Protein AF-A0A536VJN3-F1 (afdb_monomer_lite)

pLDDT: mean 84.65, std 16.19, range [40.0, 97.12]

Secondary structure (DSSP, 8-state):
--TT-EEEEEEE-TTS-EEE-B-TTS-B-EES-HHHHHHHHHHH-HHHHHHHTTT----EEEEEE---TT-SPPPS--

Foldseek 3Di:
DDQPKKKFKWFADPVRDIDADADPVRHGDIDSDPVVRVVVQCVVCVPLVVVVVVVDDNGMDMDIDDDDPPPPDDDPDD

Sequence (78 aa):
MSKDQKFKIEVEDDKGVWHDERGPDGAPLIFDDEGAARAKLAEIYPVLVQMERYGGGKRTRVIRVLVDEDDWPTRPGS

Structure (mmCIF, N/CA/C/O backbone):
data_AF-A0A536VJN3-F1
#
_entry.id   AF-A0A536VJN3-F1
#
loop_
_atom_site.group_PDB
_atom_site.id
_atom_site.type_symbol
_atom_site.label_atom_id
_atom_site.label_alt_id
_atom_site.label_comp_id
_atom_site.label_asym_id
_atom_site.label_entity_id
_atom_site.label_seq_id
_atom_site.pdbx_PDB_ins_code
_atom_site.Cartn_x
_atom_site.Cartn_y
_atom_site.Cartn_z
_atom_site.occupancy
_atom_site.B_iso_or_equiv
_atom_site.auth_seq_id
_atom_site.auth_comp_id
_atom_site.auth_asym_id
_atom_site.auth_atom_id
_atom_site.pdbx_PDB_model_num
ATOM 1 N N . MET A 1 1 ? 21.420 2.336 -3.037 1.00 49.44 1 MET A N 1
ATOM 2 C CA . MET A 1 1 ? 20.121 1.640 -3.150 1.00 49.44 1 MET A CA 1
ATOM 3 C C . MET A 1 1 ? 20.234 0.709 -4.340 1.00 49.44 1 MET A C 1
ATOM 5 O O . MET A 1 1 ? 20.720 1.166 -5.369 1.00 49.44 1 MET A O 1
ATOM 9 N N . SER A 1 2 ? 19.944 -0.583 -4.161 1.00 53.62 2 SER A N 1
ATOM 10 C CA . SER A 1 2 ? 20.062 -1.565 -5.247 1.00 53.62 2 SER A CA 1
ATOM 11 C C . SER A 1 2 ? 19.059 -1.224 -6.349 1.00 53.62 2 SER A C 1
ATOM 13 O O . SER A 1 2 ? 17.952 -0.791 -6.032 1.00 53.62 2 SER A O 1
ATOM 15 N N . LYS A 1 3 ? 19.448 -1.374 -7.618 1.00 58.62 3 LYS A N 1
ATOM 16 C CA . LYS A 1 3 ? 18.631 -0.984 -8.783 1.00 58.62 3 LYS A CA 1
ATOM 17 C C . LYS A 1 3 ? 17.337 -1.798 -8.936 1.00 58.62 3 LYS A C 1
ATOM 19 O O . LYS A 1 3 ? 16.481 -1.388 -9.707 1.00 58.62 3 LYS A O 1
ATOM 24 N N . ASP A 1 4 ? 17.175 -2.860 -8.146 1.00 74.81 4 ASP A N 1
ATOM 25 C CA . ASP A 1 4 ? 16.081 -3.831 -8.265 1.00 74.81 4 ASP A CA 1
ATOM 26 C C . ASP A 1 4 ? 15.135 -3.845 -7.050 1.00 74.81 4 ASP A C 1
ATOM 28 O O . ASP A 1 4 ? 14.319 -4.752 -6.891 1.00 74.81 4 ASP A O 1
ATOM 32 N N . GLN A 1 5 ? 15.229 -2.850 -6.157 1.00 88.12 5 GLN A N 1
ATOM 33 C CA . GLN A 1 5 ? 14.357 -2.798 -4.983 1.00 88.12 5 GLN A CA 1
ATOM 34 C C . GLN A 1 5 ? 12.920 -2.456 -5.389 1.00 88.12 5 GLN A C 1
ATOM 36 O O . GLN A 1 5 ? 12.614 -1.316 -5.725 1.00 88.12 5 GLN A O 1
ATOM 41 N N . LYS A 1 6 ? 12.021 -3.433 -5.263 1.00 92.62 6 LYS A N 1
ATOM 42 C CA . LYS A 1 6 ? 10.579 -3.232 -5.426 1.00 92.62 6 LYS A CA 1
ATOM 43 C C . LYS A 1 6 ? 9.888 -3.016 -4.082 1.00 92.62 6 LYS A C 1
ATOM 45 O O . LYS A 1 6 ? 10.362 -3.474 -3.039 1.00 92.62 6 LYS A O 1
ATOM 50 N N . PHE A 1 7 ? 8.746 -2.348 -4.115 1.00 94.81 7 PHE A N 1
ATOM 51 C CA . PHE A 1 7 ? 7.881 -2.096 -2.968 1.00 94.81 7 PHE A CA 1
ATOM 52 C C . PHE A 1 7 ? 6.465 -2.555 -3.276 1.00 94.81 7 PHE A C 1
ATOM 54 O O . PHE A 1 7 ? 6.025 -2.461 -4.418 1.00 94.81 7 PHE A O 1
ATOM 61 N N . LYS A 1 8 ? 5.741 -3.010 -2.259 1.00 95.88 8 LYS A N 1
ATOM 62 C CA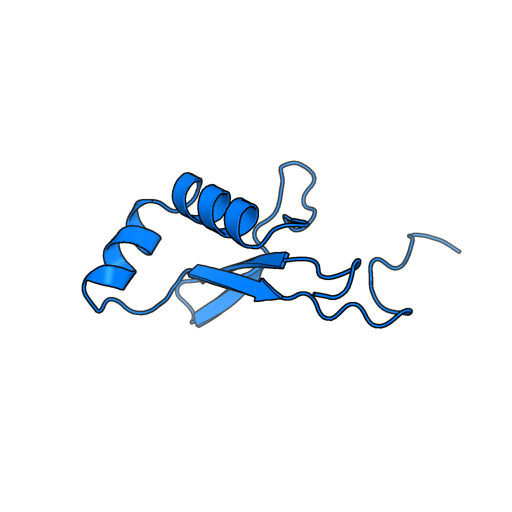 . LYS A 1 8 ? 4.318 -3.337 -2.370 1.00 95.88 8 LYS A CA 1
ATOM 63 C C . LYS A 1 8 ? 3.536 -2.815 -1.177 1.00 95.88 8 LYS A C 1
ATOM 65 O O . LYS A 1 8 ? 4.120 -2.473 -0.143 1.00 95.88 8 LYS A O 1
ATOM 70 N N . ILE A 1 9 ? 2.223 -2.744 -1.345 1.00 97.06 9 ILE A N 1
ATOM 71 C CA . ILE A 1 9 ? 1.280 -2.333 -0.308 1.00 97.06 9 ILE A CA 1
ATOM 72 C C . ILE A 1 9 ? 0.638 -3.584 0.286 1.00 97.06 9 ILE A C 1
ATOM 74 O O . ILE A 1 9 ? 0.180 -4.448 -0.456 1.00 97.06 9 ILE A O 1
ATOM 78 N N . GLU A 1 10 ? 0.580 -3.652 1.612 1.00 97.12 10 GLU A N 1
ATOM 79 C CA . GLU A 1 10 ? -0.179 -4.670 2.335 1.00 97.12 10 GLU A CA 1
ATOM 80 C C . GLU A 1 10 ? -1.138 -4.019 3.334 1.00 97.12 10 GLU A C 1
ATOM 82 O O . GLU A 1 10 ? -0.837 -2.975 3.930 1.00 97.12 10 GLU A O 1
ATOM 87 N N . VAL A 1 11 ? -2.287 -4.660 3.526 1.00 95.62 11 VAL A N 1
ATOM 88 C CA . VAL A 1 11 ? -3.376 -4.192 4.387 1.00 95.62 11 VAL A CA 1
ATOM 89 C C . VAL A 1 11 ? -3.812 -5.322 5.309 1.00 95.62 11 VAL A C 1
ATOM 91 O O . VAL A 1 11 ? -3.865 -6.481 4.902 1.00 95.62 11 VAL A O 1
ATOM 94 N N . GLU A 1 12 ? -4.103 -4.979 6.558 1.00 95.69 12 GLU A N 1
ATOM 95 C CA . GLU A 1 12 ? -4.575 -5.908 7.579 1.00 95.69 12 GLU A CA 1
ATOM 96 C C . GLU A 1 12 ? -6.108 -5.936 7.630 1.00 95.69 12 GLU A C 1
ATOM 98 O O . GLU A 1 12 ? -6.762 -4.907 7.852 1.00 95.69 12 GLU A O 1
ATOM 103 N N . ASP A 1 13 ? -6.693 -7.119 7.457 1.00 91.94 13 ASP A N 1
ATOM 104 C CA . ASP A 1 13 ? -8.131 -7.327 7.612 1.00 91.94 13 ASP A CA 1
ATOM 105 C C . ASP A 1 13 ? -8.572 -7.312 9.090 1.00 91.94 13 ASP A C 1
ATOM 107 O O . ASP A 1 13 ? -7.772 -7.181 10.015 1.00 91.94 13 ASP A O 1
ATOM 111 N N . ASP A 1 14 ? -9.878 -7.415 9.341 1.00 90.56 14 ASP A N 1
ATOM 112 C CA . ASP A 1 14 ? -10.423 -7.362 10.708 1.00 90.56 14 ASP A CA 1
ATOM 113 C C . ASP A 1 14 ? -10.069 -8.594 11.566 1.00 90.56 14 ASP A C 1
ATOM 115 O O . ASP A 1 14 ? -10.383 -8.632 12.756 1.00 90.56 14 ASP A O 1
ATOM 119 N N . LYS A 1 15 ? -9.425 -9.610 10.980 1.00 93.19 15 LYS A N 1
ATOM 120 C CA . LYS A 1 15 ? -8.934 -10.810 11.670 1.00 93.19 15 LYS A CA 1
ATOM 121 C C . LYS A 1 15 ? -7.434 -10.737 11.962 1.00 93.19 15 LYS A C 1
ATOM 123 O O . LYS A 1 15 ? -6.889 -11.693 12.512 1.00 93.19 15 LYS A O 1
ATOM 128 N N . GLY A 1 16 ? -6.776 -9.634 11.607 1.00 92.75 16 GLY A N 1
ATOM 129 C CA . GLY A 1 16 ? -5.337 -9.460 11.779 1.00 92.75 16 GLY A CA 1
ATOM 130 C C . GLY A 1 16 ? -4.495 -10.125 10.686 1.00 92.75 16 GLY A C 1
ATOM 131 O O . GLY A 1 16 ? -3.304 -10.372 10.884 1.00 92.75 16 GLY A O 1
ATOM 132 N N .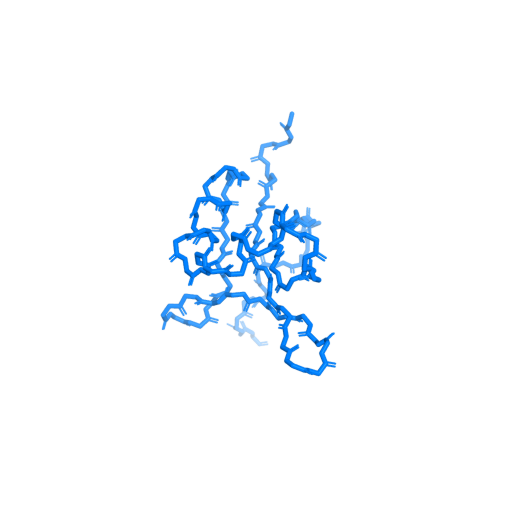 VAL A 1 17 ? -5.099 -10.483 9.546 1.00 95.00 17 VAL A N 1
ATOM 133 C CA . VAL A 1 17 ? -4.383 -11.121 8.434 1.00 95.00 17 VAL A CA 1
ATOM 134 C C . VAL A 1 17 ? -3.976 -10.064 7.415 1.00 95.00 17 VAL A C 1
ATOM 136 O O . VAL A 1 17 ? -4.792 -9.252 6.981 1.00 95.00 17 VAL A O 1
ATOM 139 N N . TRP A 1 18 ? -2.700 -10.085 7.032 1.00 95.81 18 TRP A N 1
ATOM 140 C CA . TRP A 1 18 ? -2.121 -9.165 6.058 1.00 95.81 18 TRP A CA 1
ATOM 141 C C . TRP A 1 18 ? -2.229 -9.726 4.644 1.00 95.81 18 TRP A C 1
ATOM 143 O O . TRP A 1 18 ? -1.836 -10.869 4.406 1.00 95.81 18 TRP A O 1
ATOM 153 N N . HIS A 1 19 ? -2.697 -8.903 3.709 1.00 94.94 19 HIS A N 1
ATOM 154 C CA . HIS A 1 19 ? -2.833 -9.264 2.298 1.00 94.94 19 HIS A CA 1
ATOM 155 C C . HIS A 1 19 ? -2.266 -8.171 1.398 1.00 94.94 19 HIS A C 1
ATOM 157 O O . HIS A 1 19 ? -2.287 -6.994 1.760 1.00 94.94 19 HIS A O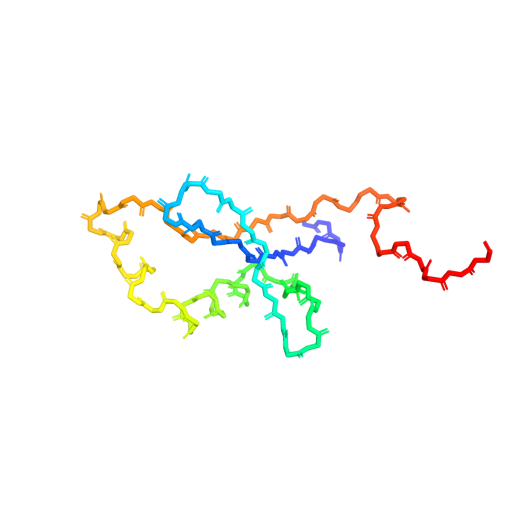 1
ATOM 163 N N . ASP A 1 20 ? -1.798 -8.569 0.217 1.00 96.25 20 ASP A N 1
ATOM 164 C CA . ASP A 1 20 ? -1.356 -7.637 -0.819 1.00 96.25 20 ASP A CA 1
ATOM 165 C C . ASP A 1 20 ? -2.525 -6.832 -1.370 1.00 96.25 20 ASP A C 1
ATOM 167 O O . ASP A 1 20 ? -3.547 -7.406 -1.758 1.00 96.25 20 ASP A O 1
ATOM 171 N N . GLU A 1 21 ? -2.328 -5.522 -1.495 1.00 96.25 21 GLU A N 1
ATOM 172 C CA . GLU A 1 21 ? -3.246 -4.688 -2.257 1.00 96.25 21 GLU A CA 1
ATOM 173 C C . GLU A 1 21 ? -3.079 -4.975 -3.747 1.00 96.25 21 GLU A C 1
ATOM 175 O O . GLU A 1 21 ? -1.955 -5.021 -4.260 1.00 96.25 21 GLU A O 1
ATOM 180 N N . ARG A 1 22 ? -4.195 -5.189 -4.447 1.00 95.31 22 ARG A N 1
ATOM 181 C CA . ARG A 1 22 ? -4.204 -5.680 -5.830 1.00 95.31 22 ARG A CA 1
ATOM 182 C C . ARG A 1 22 ? -4.792 -4.660 -6.794 1.00 95.31 22 ARG A C 1
ATOM 184 O O . ARG A 1 22 ? -5.715 -3.922 -6.466 1.00 95.31 22 ARG A O 1
ATOM 191 N N . GLY A 1 23 ? -4.246 -4.637 -8.004 1.00 91.31 23 GLY A N 1
ATOM 192 C CA . GLY A 1 23 ? -4.770 -3.860 -9.114 1.00 91.31 23 GLY A CA 1
ATOM 193 C C . GLY A 1 23 ? -6.049 -4.462 -9.709 1.00 91.31 23 GLY A C 1
ATOM 194 O O . GLY A 1 23 ? -6.488 -5.545 -9.313 1.00 91.31 23 GLY A O 1
ATOM 195 N N . PRO A 1 24 ? -6.649 -3.784 -10.704 1.00 91.50 24 PRO A N 1
ATOM 196 C CA . PRO A 1 24 ? -7.850 -4.263 -11.396 1.00 91.50 24 PRO A CA 1
ATOM 197 C C . PRO A 1 24 ? -7.675 -5.615 -12.106 1.00 91.50 24 PRO A C 1
ATOM 199 O O . PRO A 1 24 ? -8.655 -6.302 -12.377 1.00 91.50 24 PRO A O 1
ATOM 202 N N . ASP A 1 25 ? -6.435 -5.987 -12.417 1.00 91.19 25 ASP A N 1
ATOM 203 C CA . ASP A 1 25 ? -6.032 -7.265 -13.011 1.00 91.19 25 ASP A CA 1
ATOM 204 C C . ASP A 1 25 ? -5.852 -8.388 -11.973 1.00 91.19 25 ASP A C 1
ATOM 206 O O . ASP A 1 25 ? -5.555 -9.528 -12.328 1.00 91.19 25 ASP A O 1
ATOM 210 N N . GLY A 1 26 ? -6.027 -8.080 -10.685 1.00 91.75 26 GLY A N 1
ATOM 2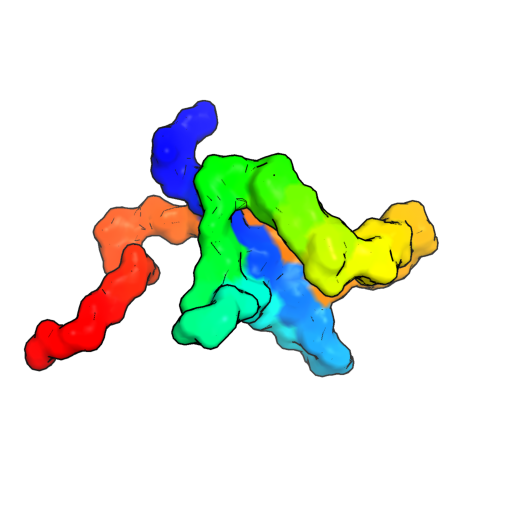11 C CA . GLY A 1 26 ? -5.811 -9.005 -9.581 1.00 91.75 26 GLY A CA 1
ATOM 212 C C . GLY A 1 26 ? -4.339 -9.222 -9.227 1.00 91.75 26 GLY A C 1
ATOM 213 O O . GLY A 1 26 ? -4.061 -10.000 -8.312 1.00 91.75 26 GLY A O 1
ATOM 214 N N . ALA A 1 27 ? -3.388 -8.555 -9.886 1.00 91.50 27 ALA A N 1
ATOM 215 C CA . ALA A 1 27 ? -1.974 -8.626 -9.529 1.00 91.50 27 ALA A CA 1
ATOM 216 C C . ALA A 1 27 ? -1.660 -7.686 -8.348 1.00 91.50 27 ALA A C 1
ATOM 218 O O . ALA A 1 27 ? -2.288 -6.633 -8.230 1.00 91.50 27 ALA A O 1
ATOM 219 N N . PRO A 1 28 ? -0.706 -8.022 -7.458 1.00 93.94 28 PRO A N 1
ATOM 220 C CA . PRO A 1 28 ? -0.256 -7.098 -6.418 1.00 93.94 28 PRO A CA 1
ATOM 221 C C . PRO A 1 28 ? 0.231 -5.766 -7.000 1.00 93.94 28 PRO A C 1
ATOM 223 O O . PRO A 1 28 ? 0.917 -5.741 -8.022 1.00 93.94 28 PRO A O 1
ATOM 226 N N . LEU A 1 29 ? -0.073 -4.659 -6.326 1.00 94.19 29 LEU A N 1
ATOM 227 C CA . LEU A 1 29 ? 0.464 -3.347 -6.674 1.00 94.19 29 LEU A CA 1
ATOM 228 C C . LEU A 1 29 ? 1.947 -3.277 -6.293 1.00 94.19 29 LEU A C 1
ATOM 230 O O . LEU A 1 29 ? 2.294 -3.209 -5.111 1.00 94.19 29 LEU A O 1
ATOM 234 N N . ILE A 1 30 ? 2.813 -3.276 -7.309 1.00 94.12 30 ILE A N 1
ATOM 235 C CA . ILE A 1 30 ? 4.270 -3.204 -7.169 1.00 94.12 30 ILE A CA 1
ATOM 236 C C . ILE A 1 30 ? 4.790 -1.852 -7.671 1.00 94.12 30 ILE A C 1
ATOM 238 O O . ILE A 1 30 ? 4.373 -1.362 -8.718 1.00 94.12 30 ILE A O 1
ATOM 242 N N . PHE A 1 31 ? 5.743 -1.274 -6.943 1.00 94.25 31 PHE A N 1
ATOM 243 C CA . PHE A 1 31 ? 6.342 0.029 -7.221 1.00 94.25 31 PHE A CA 1
ATOM 244 C C . PHE A 1 31 ? 7.870 -0.050 -7.203 1.00 94.25 31 PHE A C 1
ATOM 246 O O . PHE A 1 31 ? 8.453 -0.822 -6.445 1.00 94.25 31 PHE A O 1
ATOM 253 N N . ASP A 1 32 ? 8.513 0.797 -8.001 1.00 93.44 32 ASP A N 1
ATOM 254 C CA . ASP A 1 32 ? 9.972 0.988 -8.018 1.00 93.44 32 ASP A CA 1
ATOM 255 C C . ASP A 1 32 ? 10.470 1.999 -6.978 1.00 93.44 32 ASP A C 1
ATOM 257 O O . ASP A 1 32 ? 11.657 2.057 -6.665 1.00 93.44 32 ASP A O 1
ATOM 261 N N . ASP A 1 33 ? 9.559 2.805 -6.437 1.00 93.44 33 ASP A N 1
ATOM 262 C CA . ASP A 1 33 ? 9.862 3.874 -5.495 1.00 93.44 33 ASP A CA 1
ATOM 263 C C . ASP A 1 33 ? 8.983 3.754 -4.247 1.00 93.44 33 ASP A C 1
ATOM 265 O O . ASP A 1 33 ? 7.760 3.595 -4.328 1.00 93.44 33 ASP A O 1
ATOM 269 N N . GLU A 1 34 ? 9.608 3.850 -3.072 1.00 95.31 34 GLU A N 1
ATOM 270 C CA . GLU A 1 34 ? 8.894 3.779 -1.795 1.00 95.31 34 GLU A CA 1
ATOM 271 C C . GLU A 1 34 ? 7.934 4.966 -1.638 1.00 95.31 34 GLU A C 1
ATOM 273 O O . GLU A 1 34 ? 6.838 4.813 -1.097 1.00 95.31 34 GLU A O 1
ATOM 278 N N . GLY A 1 35 ? 8.327 6.147 -2.125 1.00 96.25 35 GLY A N 1
ATOM 279 C CA . GLY A 1 35 ? 7.501 7.351 -2.110 1.00 96.25 35 GLY A CA 1
ATOM 280 C C . GLY A 1 35 ? 6.229 7.177 -2.935 1.00 96.25 35 GLY A C 1
ATOM 281 O O . GLY A 1 35 ? 5.144 7.486 -2.444 1.00 96.25 35 GLY A O 1
ATOM 282 N N . ALA A 1 36 ? 6.338 6.605 -4.135 1.00 96.38 36 ALA A N 1
ATOM 283 C CA . ALA A 1 36 ? 5.208 6.274 -4.996 1.00 96.38 36 ALA A CA 1
ATOM 284 C C . ALA A 1 36 ? 4.263 5.259 -4.333 1.00 96.38 36 ALA A C 1
ATOM 286 O O . ALA A 1 36 ? 3.050 5.477 -4.315 1.00 96.38 36 ALA A O 1
ATOM 287 N N . ALA A 1 37 ? 4.803 4.205 -3.711 1.00 96.81 37 ALA A N 1
ATOM 288 C CA . ALA A 1 37 ? 4.002 3.239 -2.958 1.00 96.81 37 ALA A CA 1
ATOM 289 C C . ALA A 1 37 ? 3.267 3.899 -1.777 1.00 96.81 37 ALA A C 1
ATOM 291 O O . ALA A 1 37 ? 2.080 3.658 -1.563 1.00 96.81 37 ALA A O 1
ATOM 292 N N . ARG A 1 38 ? 3.944 4.778 -1.025 1.00 96.38 38 ARG A N 1
ATOM 293 C CA . ARG A 1 38 ? 3.343 5.521 0.098 1.00 96.38 38 ARG A CA 1
ATOM 294 C C . ARG A 1 38 ? 2.283 6.517 -0.364 1.00 96.38 38 ARG A C 1
ATOM 296 O O . ARG A 1 38 ? 1.256 6.649 0.297 1.00 96.38 38 ARG A O 1
ATOM 303 N N . ALA A 1 39 ? 2.513 7.199 -1.484 1.00 97.00 39 ALA A N 1
ATOM 304 C CA . ALA A 1 39 ? 1.542 8.109 -2.077 1.00 97.00 39 ALA A CA 1
ATOM 305 C C . ALA A 1 39 ? 0.282 7.350 -2.509 1.00 97.00 39 ALA A C 1
ATOM 307 O O . ALA A 1 39 ? -0.823 7.757 -2.156 1.00 97.00 39 ALA A O 1
ATOM 308 N N . LYS A 1 40 ? 0.443 6.200 -3.179 1.00 97.06 40 LYS A N 1
ATOM 309 C CA . LYS A 1 40 ? -0.690 5.361 -3.577 1.00 97.06 40 LYS A CA 1
ATOM 310 C C . LYS A 1 40 ? -1.426 4.773 -2.372 1.00 97.06 40 LYS A C 1
ATOM 312 O O . LYS A 1 40 ? -2.652 4.751 -2.365 1.00 97.06 40 LYS A O 1
ATOM 317 N N . LEU A 1 41 ? -0.708 4.375 -1.320 1.00 96.44 41 LEU A N 1
ATOM 318 C CA . LEU A 1 41 ? -1.320 3.923 -0.069 1.00 96.44 41 LEU A CA 1
ATOM 319 C C . LEU A 1 41 ? -2.205 5.012 0.564 1.00 96.44 41 LEU A C 1
ATOM 321 O O . LEU A 1 41 ? -3.318 4.720 0.991 1.00 96.44 41 LEU A O 1
ATOM 325 N N . ALA A 1 42 ? -1.742 6.265 0.588 1.00 95.81 42 ALA A N 1
ATOM 326 C CA . ALA A 1 42 ? -2.521 7.396 1.096 1.00 95.81 42 ALA A CA 1
ATOM 327 C C . ALA A 1 42 ? -3.728 7.750 0.209 1.00 95.81 42 ALA A C 1
ATOM 329 O O . ALA A 1 42 ? -4.721 8.266 0.716 1.00 95.81 42 ALA A O 1
ATOM 330 N N . GLU A 1 43 ? -3.656 7.471 -1.094 1.00 96.62 43 GLU A N 1
ATOM 331 C CA . GLU A 1 43 ? -4.770 7.644 -2.031 1.00 96.62 43 GLU A CA 1
ATOM 332 C C . GLU A 1 43 ? -5.875 6.599 -1.801 1.00 96.62 43 GLU A C 1
ATOM 334 O O . GLU A 1 43 ? -7.050 6.956 -1.760 1.00 96.62 43 GLU A O 1
ATOM 339 N N . ILE A 1 44 ? -5.507 5.323 -1.625 1.00 95.88 44 ILE A N 1
ATOM 340 C CA . ILE A 1 44 ? -6.469 4.216 -1.467 1.00 95.88 44 ILE A CA 1
ATOM 341 C C . ILE A 1 44 ? -7.034 4.172 -0.037 1.00 95.88 44 ILE A C 1
ATOM 343 O O . ILE A 1 44 ? -8.228 3.946 0.157 1.00 95.88 44 ILE A O 1
ATOM 347 N N . TYR A 1 45 ? -6.196 4.435 0.973 1.00 94.94 45 TYR A N 1
ATOM 348 C CA . TYR A 1 45 ? -6.547 4.333 2.395 1.00 94.94 45 TYR A CA 1
ATOM 349 C C . TYR A 1 45 ? -6.319 5.639 3.175 1.00 94.94 45 TYR A C 1
ATOM 351 O O . TYR A 1 45 ? -5.639 5.630 4.209 1.00 94.94 45 TYR A O 1
ATOM 359 N N . PRO A 1 46 ? -6.911 6.773 2.753 1.00 94.94 46 PRO A N 1
ATOM 360 C CA . PRO A 1 46 ? -6.627 8.083 3.343 1.00 94.94 46 PRO A CA 1
ATOM 361 C C . PRO A 1 46 ? -6.941 8.133 4.842 1.00 94.94 46 PRO A C 1
ATOM 363 O O . PRO A 1 46 ? -6.179 8.702 5.622 1.00 94.94 46 PRO A O 1
ATOM 366 N N . VAL A 1 47 ? -8.030 7.482 5.264 1.00 92.25 47 VAL A N 1
ATOM 367 C CA . VAL A 1 47 ? -8.452 7.452 6.670 1.00 92.25 47 VAL A CA 1
ATOM 368 C C . VAL A 1 47 ? -7.495 6.619 7.519 1.00 92.25 47 VAL A C 1
ATOM 370 O O . VAL A 1 47 ? -7.047 7.097 8.556 1.00 92.25 47 VAL A O 1
ATOM 373 N N . LEU A 1 48 ? -7.140 5.400 7.096 1.00 91.19 48 LEU A N 1
ATOM 374 C CA . LEU A 1 48 ? -6.256 4.529 7.885 1.00 91.19 48 LEU A CA 1
ATOM 375 C C . LEU A 1 48 ? -4.872 5.162 8.056 1.00 91.19 48 LEU A C 1
ATOM 377 O O . LEU A 1 48 ? -4.368 5.247 9.173 1.00 91.19 48 LEU A O 1
ATOM 381 N N . VAL A 1 49 ? -4.317 5.710 6.973 1.00 92.19 49 VAL A N 1
ATOM 382 C CA . VAL A 1 49 ? -3.028 6.416 6.987 1.00 92.19 49 VAL A CA 1
ATOM 383 C C . VAL A 1 49 ? -3.074 7.654 7.888 1.00 92.19 49 VAL A C 1
ATOM 385 O O . VAL A 1 49 ? -2.106 7.955 8.590 1.00 92.19 49 VAL A O 1
ATOM 388 N N . GLN A 1 50 ? -4.193 8.380 7.907 1.00 90.62 50 GLN A N 1
ATOM 389 C CA . GLN A 1 50 ? -4.373 9.501 8.825 1.00 90.62 50 GLN A CA 1
ATOM 390 C C . GLN A 1 50 ? -4.454 9.033 10.287 1.00 90.62 50 GLN A C 1
ATOM 392 O O . GLN A 1 50 ? -3.831 9.651 11.150 1.00 90.62 50 GLN A O 1
ATOM 397 N N . MET A 1 51 ? -5.167 7.939 10.569 1.00 88.06 51 MET A N 1
ATOM 398 C CA . MET A 1 51 ? -5.354 7.406 11.924 1.00 88.06 51 MET A CA 1
ATOM 399 C C . MET A 1 51 ? -4.064 6.870 12.557 1.00 88.06 51 MET A C 1
ATOM 401 O O . MET A 1 51 ? -3.899 6.986 13.774 1.00 88.06 51 MET A O 1
ATOM 405 N N . GLU A 1 52 ? -3.113 6.371 11.762 1.00 85.56 52 GLU A N 1
ATOM 406 C CA . GLU A 1 52 ? -1.785 5.956 12.247 1.00 85.56 52 GLU A CA 1
ATOM 407 C C . GLU A 1 52 ? -1.042 7.094 12.976 1.00 85.56 52 GLU A C 1
ATOM 409 O O . GLU A 1 52 ? -0.283 6.849 13.913 1.00 85.56 52 GLU A O 1
ATOM 414 N N . ARG A 1 53 ? -1.302 8.361 12.617 1.00 82.44 53 ARG A N 1
ATOM 415 C CA . ARG A 1 53 ? -0.687 9.533 13.272 1.00 82.44 53 ARG A CA 1
ATOM 416 C C . ARG A 1 53 ? -1.227 9.807 14.673 1.00 82.44 53 ARG A C 1
ATOM 418 O O . ARG A 1 53 ? -0.576 10.504 15.446 1.00 82.44 53 ARG A O 1
ATOM 425 N N . TYR A 1 54 ? -2.405 9.281 14.994 1.00 84.75 54 TYR A N 1
ATO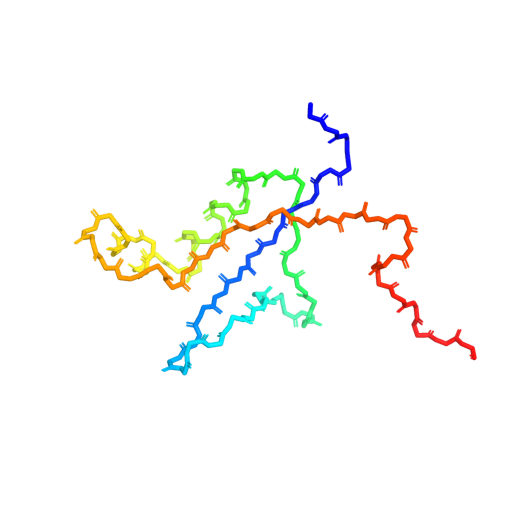M 426 C CA . TYR A 1 54 ? -3.094 9.510 16.264 1.00 84.75 54 TYR A CA 1
ATOM 427 C C . TYR A 1 54 ? -2.961 8.323 17.229 1.00 84.75 54 TYR A C 1
ATOM 429 O O . TYR A 1 54 ? -3.697 8.243 18.209 1.00 84.75 54 TYR A O 1
ATOM 437 N N . GLY A 1 55 ? -2.031 7.397 16.965 1.00 74.69 55 GLY A N 1
ATOM 438 C CA . GLY A 1 55 ? -1.796 6.226 17.814 1.00 74.69 55 GLY A CA 1
ATOM 439 C C . GLY A 1 55 ? -2.783 5.077 17.592 1.00 74.69 55 GLY A C 1
ATOM 440 O O . GLY A 1 55 ? -2.840 4.162 18.411 1.00 74.69 55 GLY A O 1
ATOM 441 N N . GLY A 1 56 ? -3.554 5.103 16.499 1.00 73.31 56 GLY A N 1
ATOM 442 C CA . GLY A 1 56 ? -4.312 3.936 16.051 1.00 73.31 56 GLY A CA 1
ATOM 443 C C . GLY A 1 56 ? -3.381 2.793 15.628 1.00 73.31 56 GLY A C 1
ATOM 444 O O . GLY A 1 56 ? -2.253 3.028 15.192 1.00 73.31 56 GLY A O 1
ATOM 445 N N . GLY A 1 57 ? -3.850 1.549 15.753 1.00 79.94 57 GLY A N 1
ATOM 446 C CA . GLY A 1 57 ? -3.118 0.378 15.265 1.00 79.94 57 GLY A CA 1
ATOM 447 C C . GLY A 1 57 ? -2.815 0.483 13.767 1.00 79.94 57 GLY A C 1
ATOM 448 O O . GLY A 1 57 ? -3.642 0.962 12.988 1.00 79.94 57 GLY A O 1
ATOM 449 N N . LYS A 1 58 ? -1.618 0.045 13.366 1.00 84.94 58 LYS A N 1
ATOM 450 C CA . LYS A 1 58 ? -1.154 0.117 11.979 1.00 84.94 58 LYS A CA 1
ATOM 451 C C . LYS A 1 58 ? -1.838 -0.955 11.133 1.00 84.94 58 LYS A C 1
ATOM 453 O O . LYS A 1 58 ? -1.427 -2.105 11.186 1.00 84.94 58 LYS A O 1
ATOM 458 N N . ARG A 1 59 ? -2.830 -0.556 10.331 1.00 93.62 59 ARG A N 1
ATOM 459 C CA . ARG A 1 59 ? -3.578 -1.450 9.423 1.00 93.62 59 ARG A CA 1
ATOM 460 C C . ARG A 1 59 ? -3.094 -1.414 7.977 1.00 93.62 59 ARG A C 1
ATOM 462 O O . ARG A 1 59 ? -3.570 -2.189 7.155 1.00 93.62 59 ARG A O 1
ATOM 469 N N . THR A 1 60 ? -2.169 -0.512 7.651 1.00 95.31 60 THR A N 1
ATOM 470 C CA . THR A 1 60 ? -1.610 -0.381 6.305 1.00 95.31 60 THR A CA 1
ATOM 471 C C . THR A 1 60 ? -0.092 -0.350 6.347 1.00 95.31 60 THR A C 1
ATOM 473 O O . THR A 1 60 ? 0.510 0.179 7.282 1.00 95.31 60 THR A O 1
ATOM 476 N N . ARG A 1 61 ? 0.580 -0.927 5.348 1.00 95.56 61 ARG A N 1
ATOM 477 C CA . ARG A 1 61 ? 2.041 -0.848 5.249 1.00 95.56 61 ARG A CA 1
ATOM 478 C C . ARG A 1 61 ? 2.531 -0.847 3.811 1.00 95.56 61 ARG A C 1
ATOM 480 O O . ARG A 1 61 ? 1.943 -1.462 2.934 1.00 95.56 61 ARG A O 1
ATOM 487 N N . VAL A 1 62 ? 3.667 -0.185 3.616 1.00 95.75 62 VAL A N 1
ATOM 488 C CA . VAL A 1 62 ? 4.534 -0.387 2.453 1.00 95.75 62 VAL A CA 1
ATOM 489 C C . VAL A 1 62 ? 5.677 -1.281 2.904 1.00 95.75 62 VAL A C 1
ATOM 491 O O . VAL A 1 62 ? 6.320 -0.977 3.915 1.00 95.75 62 VAL A O 1
ATOM 494 N N . ILE A 1 63 ? 5.922 -2.367 2.177 1.00 94.88 63 ILE A N 1
ATOM 495 C CA . ILE A 1 63 ? 7.051 -3.259 2.439 1.00 94.88 63 ILE A CA 1
ATOM 496 C C . ILE A 1 63 ? 7.953 -3.380 1.222 1.00 94.88 63 ILE A C 1
ATOM 498 O O . ILE A 1 63 ? 7.527 -3.214 0.079 1.00 94.88 63 ILE A O 1
ATOM 502 N N . ARG A 1 64 ? 9.224 -3.667 1.495 1.00 93.25 64 ARG A N 1
ATOM 503 C CA . ARG A 1 64 ? 10.210 -4.030 0.482 1.00 93.25 64 ARG A CA 1
ATOM 504 C C . ARG A 1 64 ? 9.940 -5.457 0.035 1.00 93.25 64 ARG A C 1
ATOM 506 O O . ARG A 1 64 ? 9.825 -6.347 0.873 1.00 93.25 64 ARG A O 1
ATOM 513 N N . VAL A 1 65 ? 9.867 -5.662 -1.270 1.00 89.06 65 VAL A N 1
ATOM 514 C CA . VAL A 1 65 ? 9.901 -6.998 -1.855 1.00 89.06 65 VAL A CA 1
ATOM 515 C C . VAL A 1 65 ? 11.363 -7.429 -1.868 1.00 89.06 65 VAL A C 1
ATOM 517 O O . VAL A 1 65 ? 12.217 -6.721 -2.407 1.00 89.06 65 VAL A O 1
ATOM 520 N N . LEU A 1 66 ? 11.660 -8.551 -1.219 1.00 77.88 66 LEU A N 1
ATOM 521 C CA . LEU A 1 66 ? 12.952 -9.207 -1.362 1.00 77.88 66 LEU A CA 1
ATOM 522 C C . LEU A 1 66 ? 12.883 -9.992 -2.671 1.00 77.88 66 LEU A C 1
ATOM 524 O O . LEU A 1 66 ? 12.165 -10.982 -2.757 1.00 77.88 66 LEU A O 1
ATOM 528 N N . VAL A 1 67 ? 13.533 -9.473 -3.710 1.00 61.41 67 VAL A N 1
ATOM 529 C CA . VAL A 1 67 ? 13.689 -10.182 -4.980 1.00 61.41 67 VAL A CA 1
ATOM 530 C C . VAL A 1 67 ? 14.964 -11.005 -4.850 1.00 61.41 67 VAL A C 1
ATOM 532 O O . VAL A 1 67 ? 16.049 -10.475 -5.072 1.00 61.41 67 VAL A O 1
ATOM 535 N N . ASP A 1 68 ? 14.844 -12.263 -4.433 1.00 56.81 68 ASP A N 1
ATOM 536 C CA . ASP A 1 68 ? 15.852 -13.256 -4.811 1.00 56.81 68 ASP A CA 1
ATOM 537 C C . ASP A 1 68 ? 15.568 -13.673 -6.262 1.00 56.81 68 ASP A C 1
ATOM 539 O O . ASP A 1 68 ? 14.418 -13.642 -6.709 1.00 56.81 68 ASP A O 1
ATOM 543 N N . GLU A 1 69 ? 16.616 -14.009 -7.019 1.00 51.38 69 GLU A N 1
ATOM 544 C CA . GLU A 1 69 ? 16.593 -14.244 -8.476 1.00 51.38 69 GLU A CA 1
ATOM 545 C C . GLU A 1 69 ? 15.621 -15.350 -8.961 1.00 51.38 69 GLU A C 1
ATOM 547 O O . GLU A 1 69 ? 15.524 -15.567 -10.167 1.00 51.38 69 GLU A O 1
ATOM 552 N N . ASP A 1 70 ? 14.875 -16.018 -8.073 1.00 53.62 70 ASP A N 1
ATOM 553 C CA . ASP A 1 70 ? 14.109 -17.236 -8.377 1.00 53.62 70 ASP A CA 1
ATOM 554 C C . ASP A 1 70 ? 12.585 -17.155 -8.121 1.00 53.62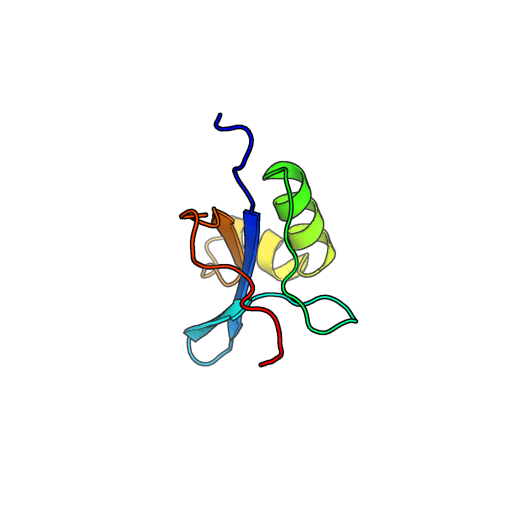 70 ASP A C 1
ATOM 556 O O . ASP A 1 70 ? 11.862 -18.078 -8.486 1.00 53.62 70 ASP A O 1
ATOM 560 N N . ASP A 1 71 ? 12.046 -16.072 -7.539 1.00 58.94 71 ASP A N 1
ATOM 561 C CA . ASP A 1 71 ? 10.765 -16.204 -6.812 1.00 58.94 71 ASP A CA 1
ATOM 562 C C . ASP A 1 71 ? 9.587 -15.289 -7.202 1.00 58.94 71 ASP A C 1
ATOM 564 O O . ASP A 1 71 ? 8.597 -15.260 -6.467 1.00 58.94 71 ASP A O 1
ATOM 568 N N . TRP A 1 72 ? 9.585 -14.560 -8.336 1.00 56.03 72 TRP A N 1
ATOM 569 C CA . TRP A 1 72 ? 8.328 -13.892 -8.746 1.00 56.03 72 TRP A CA 1
ATOM 570 C C . TRP A 1 72 ? 8.198 -13.370 -10.197 1.00 56.03 72 TRP A C 1
ATOM 572 O O . TRP A 1 72 ? 9.055 -12.605 -10.644 1.00 56.03 72 TRP A O 1
ATOM 582 N N . PRO A 1 73 ? 7.049 -13.594 -10.883 1.00 53.88 73 PRO A N 1
ATOM 583 C CA . PRO A 1 73 ? 6.084 -14.681 -10.709 1.00 53.88 73 PRO A CA 1
ATOM 584 C C . PRO A 1 73 ? 6.471 -15.898 -11.564 1.00 53.88 73 PRO A C 1
ATOM 586 O O . PRO A 1 73 ? 6.904 -15.766 -12.714 1.00 53.88 73 PRO A O 1
ATOM 589 N N . THR A 1 74 ? 6.250 -17.101 -11.032 1.00 58.25 74 THR A N 1
ATOM 590 C CA . THR A 1 74 ? 6.305 -18.345 -11.806 1.00 58.25 74 THR A CA 1
ATOM 591 C C . THR A 1 74 ? 5.290 -18.253 -12.950 1.00 58.25 74 THR A C 1
ATOM 593 O O . THR A 1 74 ? 4.102 -18.004 -12.731 1.00 58.25 74 THR A O 1
ATOM 596 N N . ARG A 1 75 ? 5.762 -18.401 -14.194 1.00 46.41 75 ARG A N 1
ATOM 597 C CA . ARG A 1 75 ? 4.915 -18.372 -15.396 1.00 46.41 75 ARG A CA 1
ATOM 598 C C . ARG A 1 75 ? 3.853 -19.479 -15.321 1.00 46.41 75 ARG A C 1
ATOM 600 O O . ARG A 1 75 ? 4.183 -20.584 -14.889 1.00 46.41 75 ARG A O 1
ATOM 607 N N . PRO A 1 76 ? 2.623 -19.260 -15.817 1.00 51.03 76 PRO A N 1
ATOM 608 C CA . PRO A 1 76 ? 1.735 -20.374 -16.093 1.00 51.03 76 PRO A CA 1
ATOM 609 C C . PRO A 1 76 ? 2.277 -21.146 -17.309 1.00 51.03 76 PRO A C 1
ATOM 611 O O . PRO A 1 76 ? 2.344 -20.601 -18.409 1.00 51.03 76 PRO A O 1
ATOM 614 N N . GLY A 1 77 ? 2.637 -22.415 -17.104 1.00 53.69 77 GLY A N 1
ATOM 615 C CA . GLY A 1 77 ? 2.698 -23.427 -18.164 1.00 53.69 77 GLY A CA 1
ATOM 616 C C . GLY A 1 77 ? 4.081 -23.978 -18.521 1.00 53.69 77 GLY A C 1
ATOM 617 O O . GLY A 1 77 ? 4.838 -23.368 -19.276 1.00 53.69 77 GLY A O 1
ATOM 618 N N . SER A 1 78 ? 4.340 -25.216 -18.101 1.00 40.00 78 SER A N 1
ATOM 619 C CA . SER A 1 78 ? 4.460 -26.376 -19.003 1.00 40.00 78 SER A CA 1
ATOM 620 C C . SER A 1 78 ? 4.126 -27.650 -18.238 1.00 40.00 78 SER A C 1
ATOM 622 O O . SER A 1 78 ? 4.550 -27.743 -17.067 1.00 40.00 78 SER A O 1
#

Radius of gyration: 14.13 Å; chains: 1; bounding box: 30×36×37 Å